Protein AF-A0A224XUK5-F1 (afdb_monomer)

Nearest PDB structures (foldseek):
  4b9q-assembly3_C  TM=8.052E-01  e=2.341E-01  Escherichia coli
  3idh-assembly1_A  TM=7.233E-01  e=1.700E-01  Homo sapiens
  3qic-assembly1_A  TM=5.876E-01  e=1.4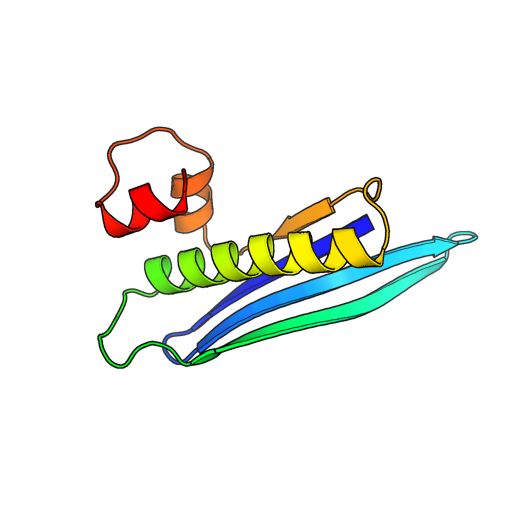03E-01  Homo sapiens
  3vey-assembly1_A  TM=5.971E-01  e=6.951E-01  Homo sapiens
  3cje-assembly1_A-2  TM=4.479E-01  e=3.230E+00  Jannaschia sp. CCS1

Structure (mmCIF, N/CA/C/O backbone):
data_AF-A0A224XUK5-F1
#
_entry.id   AF-A0A224XUK5-F1
#
loop_
_atom_site.group_PDB
_atom_site.id
_atom_site.type_symbol
_atom_site.label_atom_id
_atom_site.label_alt_id
_atom_site.label_comp_id
_atom_site.label_asym_id
_atom_site.label_entity_id
_atom_site.label_seq_id
_atom_site.pdbx_PDB_ins_code
_atom_site.Cartn_x
_atom_site.Cartn_y
_atom_site.Cartn_z
_atom_site.occupancy
_atom_site.B_iso_or_equiv
_atom_site.auth_seq_id
_atom_site.auth_comp_id
_atom_site.auth_asym_id
_atom_site.auth_atom_id
_atom_site.pdbx_PDB_model_num
ATOM 1 N N . SER A 1 1 ? -10.344 1.709 13.699 1.00 92.56 1 SER A N 1
ATOM 2 C CA . SER A 1 1 ? -9.240 2.125 12.810 1.00 92.56 1 SER A CA 1
ATOM 3 C C . SER A 1 1 ? -9.527 1.680 11.388 1.00 92.56 1 SER A C 1
ATOM 5 O O . SER A 1 1 ? -10.253 0.709 11.197 1.00 92.56 1 SER A O 1
ATOM 7 N N . LEU A 1 2 ? -8.969 2.372 10.398 1.00 94.94 2 LEU A N 1
ATOM 8 C CA . LEU A 1 2 ? -8.952 1.941 9.004 1.00 94.94 2 LEU A CA 1
ATOM 9 C C . LEU A 1 2 ? -7.611 1.281 8.688 1.00 94.94 2 LEU A C 1
ATOM 11 O O . LEU A 1 2 ? -6.560 1.810 9.039 1.00 94.94 2 LEU A O 1
ATOM 15 N N . HIS A 1 3 ? -7.655 0.132 8.025 1.00 96.62 3 HIS A N 1
ATOM 16 C CA . HIS A 1 3 ? -6.477 -0.605 7.581 1.00 96.62 3 HIS A CA 1
ATOM 17 C C . HIS A 1 3 ? -6.542 -0.758 6.065 1.00 96.62 3 HIS A C 1
ATOM 19 O O . HIS A 1 3 ? -7.449 -1.409 5.550 1.00 96.62 3 HIS A O 1
ATOM 25 N N . ILE A 1 4 ? -5.607 -0.126 5.361 1.00 97.94 4 ILE A N 1
ATOM 26 C CA . ILE A 1 4 ? -5.526 -0.126 3.905 1.00 97.94 4 ILE A CA 1
ATOM 27 C C . ILE A 1 4 ? -4.431 -1.088 3.483 1.00 97.94 4 ILE A C 1
ATOM 29 O O . ILE A 1 4 ? -3.270 -0.865 3.809 1.00 97.94 4 ILE A O 1
ATOM 33 N N . PHE A 1 5 ? -4.791 -2.125 2.740 1.00 98.25 5 PHE A N 1
ATOM 34 C CA . PHE A 1 5 ? -3.845 -3.099 2.204 1.00 98.25 5 PHE A CA 1
ATOM 35 C C . PHE A 1 5 ? -3.672 -2.855 0.713 1.00 98.25 5 PHE A C 1
ATOM 37 O O . PHE A 1 5 ? -4.663 -2.698 -0.002 1.00 98.25 5 PHE A O 1
ATOM 44 N N . CYS A 1 6 ? -2.423 -2.788 0.264 1.00 98.25 6 CYS A N 1
ATOM 45 C CA . CYS A 1 6 ? -2.053 -2.543 -1.124 1.00 98.25 6 CYS A CA 1
ATOM 46 C C . CYS A 1 6 ? -1.228 -3.719 -1.638 1.00 98.25 6 CYS A C 1
ATOM 48 O O . CYS A 1 6 ? -0.257 -4.100 -0.990 1.00 98.25 6 CYS A O 1
ATOM 50 N N . ASP A 1 7 ? -1.599 -4.243 -2.803 1.00 98.19 7 ASP A N 1
ATOM 51 C CA . ASP A 1 7 ? -0.932 -5.392 -3.415 1.00 98.19 7 ASP A CA 1
ATOM 52 C C . ASP A 1 7 ? -0.935 -5.277 -4.949 1.00 98.19 7 ASP A C 1
ATOM 54 O O . ASP A 1 7 ? -1.794 -4.615 -5.558 1.00 98.19 7 ASP A O 1
ATOM 58 N N . ALA A 1 8 ? 0.048 -5.906 -5.583 1.00 98.06 8 ALA A N 1
ATOM 59 C CA . ALA A 1 8 ? 0.186 -5.962 -7.021 1.00 98.06 8 ALA A CA 1
ATOM 60 C C . ALA A 1 8 ? 0.758 -7.293 -7.513 1.00 98.06 8 ALA A C 1
ATOM 62 O O . ALA A 1 8 ? 1.620 -7.925 -6.925 1.00 98.06 8 ALA A O 1
ATOM 63 N N . SER A 1 9 ? 0.330 -7.655 -8.714 1.00 96.56 9 SER A N 1
ATOM 64 C CA . SER A 1 9 ? 0.881 -8.739 -9.513 1.00 96.56 9 SER A CA 1
ATOM 65 C C . SER A 1 9 ? 1.232 -8.214 -10.901 1.00 96.56 9 SER A C 1
ATOM 67 O O . SER A 1 9 ? 0.854 -7.107 -11.286 1.00 96.56 9 SER A O 1
ATOM 69 N N . LYS A 1 10 ? 1.860 -9.054 -11.729 1.00 95.38 10 LYS A N 1
ATOM 70 C CA . LYS A 1 10 ? 2.114 -8.732 -13.145 1.00 95.38 10 LYS A CA 1
ATOM 71 C C . LYS A 1 10 ? 0.838 -8.458 -13.959 1.00 95.38 10 LYS A C 1
ATOM 73 O O . LYS A 1 10 ? 0.929 -7.894 -15.041 1.00 95.38 10 LYS A O 1
ATOM 78 N N . ARG A 1 11 ? -0.338 -8.878 -13.474 1.00 96.00 11 ARG A N 1
ATOM 79 C CA . ARG A 1 11 ? -1.614 -8.775 -14.207 1.00 96.00 11 ARG A CA 1
ATOM 80 C C . ARG A 1 11 ? -2.517 -7.654 -13.711 1.00 96.00 11 ARG A C 1
ATOM 82 O O . ARG A 1 11 ? -3.309 -7.129 -14.488 1.00 96.00 11 ARG A O 1
ATOM 89 N N . ALA A 1 12 ? -2.439 -7.305 -12.434 1.00 97.44 12 ALA A N 1
ATOM 90 C CA . ALA A 1 12 ? -3.322 -6.329 -11.811 1.00 97.44 12 ALA A CA 1
ATOM 91 C C . ALA A 1 12 ? -2.710 -5.787 -10.522 1.00 97.44 12 ALA A C 1
ATOM 93 O O . ALA A 1 12 ? -1.876 -6.443 -9.906 1.00 97.44 12 ALA A O 1
ATOM 94 N N . PHE A 1 13 ? -3.165 -4.613 -10.102 1.00 98.31 13 PHE A N 1
ATOM 95 C CA . PHE A 1 13 ? -2.765 -3.969 -8.856 1.00 98.31 13 PHE A CA 1
ATOM 96 C C . PHE A 1 13 ? -3.970 -3.291 -8.205 1.00 98.31 13 PHE A C 1
ATOM 98 O O . PHE A 1 13 ? -4.909 -2.876 -8.894 1.00 98.31 13 PHE A O 1
ATOM 105 N N . GLY A 1 14 ? -3.973 -3.162 -6.883 1.00 98.19 14 GLY A N 1
ATOM 106 C CA . GLY A 1 14 ? -5.127 -2.616 -6.183 1.00 98.19 14 GLY A CA 1
ATOM 107 C C . GLY A 1 14 ? -4.915 -2.386 -4.699 1.00 98.19 14 GLY A C 1
ATOM 108 O O . GLY A 1 14 ? -3.853 -2.648 -4.146 1.00 98.19 14 GLY A O 1
ATOM 109 N N . ALA A 1 15 ? -5.961 -1.872 -4.066 1.00 98.50 15 ALA A N 1
ATOM 110 C CA . ALA A 1 15 ? -6.002 -1.699 -2.629 1.00 98.50 15 ALA A CA 1
ATOM 111 C C . ALA A 1 15 ? -7.407 -1.943 -2.076 1.00 98.50 15 ALA A C 1
ATOM 113 O O . ALA A 1 15 ? -8.410 -1.756 -2.775 1.00 98.50 15 ALA A O 1
ATOM 114 N N . CYS A 1 16 ? -7.476 -2.317 -0.806 1.00 97.94 16 CYS A N 1
ATOM 115 C CA . CYS A 1 16 ? -8.716 -2.491 -0.062 1.00 97.94 16 CYS A CA 1
ATOM 116 C C . CYS A 1 16 ? -8.615 -1.864 1.329 1.00 97.94 16 CYS A C 1
ATOM 118 O O . CYS A 1 16 ? -7.521 -1.681 1.855 1.00 97.94 16 CYS A O 1
ATOM 120 N N . ILE A 1 17 ? -9.759 -1.503 1.906 1.00 97.06 17 ILE A N 1
ATOM 121 C CA . ILE A 1 17 ? -9.862 -0.859 3.214 1.00 97.06 17 ILE A CA 1
ATOM 122 C C . ILE A 1 17 ? -10.736 -1.710 4.121 1.00 97.06 17 ILE A C 1
ATOM 124 O O . ILE A 1 17 ? -11.917 -1.919 3.838 1.00 97.06 17 ILE A O 1
ATOM 128 N N . PHE A 1 18 ? -10.168 -2.124 5.247 1.00 96.62 18 PHE A N 1
ATOM 129 C CA . PHE A 1 18 ? -10.896 -2.743 6.341 1.00 96.62 18 PHE A CA 1
ATOM 130 C C . PHE A 1 18 ? -11.152 -1.733 7.454 1.00 96.62 18 PHE A C 1
ATOM 132 O O . PHE A 1 18 ? -10.232 -1.080 7.950 1.00 96.62 18 PHE A O 1
ATOM 139 N N . LEU A 1 19 ? -12.406 -1.640 7.884 1.00 94.25 19 LEU A N 1
ATOM 140 C CA . LEU A 1 19 ? -12.776 -1.008 9.138 1.00 94.25 19 LEU A CA 1
ATOM 141 C C . LEU A 1 19 ? -12.610 -2.031 10.263 1.00 94.25 19 LEU A C 1
ATOM 143 O O . LEU A 1 19 ? -13.304 -3.046 10.294 1.00 94.25 19 LEU A O 1
ATOM 147 N N . ARG A 1 20 ? -11.695 -1.744 11.188 1.00 94.88 20 ARG A N 1
ATOM 148 C CA . ARG A 1 20 ? -11.561 -2.451 12.462 1.00 94.88 20 ARG A CA 1
ATOM 149 C C . ARG A 1 20 ? -12.332 -1.694 13.532 1.00 94.88 20 ARG A C 1
ATOM 151 O O . ARG A 1 20 ? -11.971 -0.559 13.865 1.00 94.88 20 ARG A O 1
ATOM 158 N N . THR A 1 21 ? -13.348 -2.335 14.090 1.00 92.88 21 THR A N 1
ATOM 159 C CA . THR A 1 21 ? -14.099 -1.849 15.252 1.00 92.88 21 THR A CA 1
ATOM 160 C C . THR A 1 21 ? -13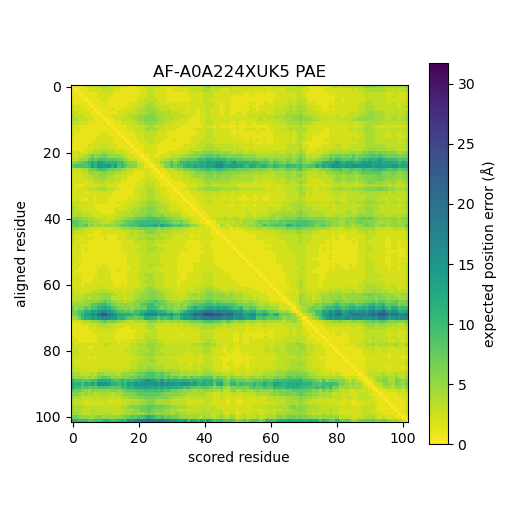.871 -2.771 16.434 1.00 92.88 21 THR A C 1
ATOM 162 O O . THR A 1 21 ? -13.839 -3.988 16.267 1.00 92.88 21 THR A O 1
ATOM 165 N N . GLU A 1 22 ? -13.741 -2.188 17.618 1.00 93.31 22 GLU A N 1
ATOM 166 C CA . GLU A 1 22 ? -13.559 -2.918 18.865 1.00 93.31 22 GLU A CA 1
ATOM 167 C C . GLU A 1 22 ? -14.642 -2.477 19.844 1.00 93.31 22 GLU A C 1
ATOM 169 O O . GLU A 1 22 ? -14.741 -1.296 20.172 1.00 93.31 22 GLU A O 1
ATOM 174 N N . VAL A 1 23 ? -15.505 -3.409 20.245 1.00 91.94 23 VAL A N 1
ATOM 175 C CA . VAL A 1 23 ? -16.633 -3.142 21.143 1.00 91.94 23 VAL A CA 1
ATOM 176 C C . VAL A 1 23 ? -16.674 -4.251 22.179 1.00 91.94 23 VAL A C 1
ATOM 178 O O . VAL A 1 23 ? -16.802 -5.412 21.815 1.00 91.94 23 VAL A O 1
ATOM 181 N N . LYS A 1 24 ? -16.587 -3.903 23.470 1.00 92.31 24 LYS A N 1
ATOM 182 C CA . LYS A 1 24 ? -16.654 -4.872 24.583 1.00 92.31 24 LYS A CA 1
ATOM 183 C C . LYS A 1 24 ? -15.683 -6.062 24.408 1.00 92.31 24 LYS A C 1
ATOM 185 O O . LYS A 1 24 ? -16.085 -7.205 24.578 1.00 92.31 24 LYS A O 1
ATOM 190 N N . ASN A 1 25 ? -14.425 -5.789 24.047 1.00 91.12 25 ASN A N 1
ATOM 191 C CA . ASN A 1 25 ? -13.389 -6.785 23.714 1.00 91.12 25 ASN A CA 1
ATOM 192 C C . ASN A 1 25 ? -13.642 -7.654 22.466 1.00 91.12 25 ASN A C 1
ATOM 194 O O . ASN A 1 25 ? -12.822 -8.516 22.156 1.00 91.12 25 ASN A O 1
ATOM 198 N N . GLU A 1 26 ? -14.707 -7.422 21.699 1.00 94.88 26 GLU A N 1
ATOM 199 C CA . GLU A 1 26 ? -14.882 -8.068 20.399 1.00 94.88 26 GLU A CA 1
ATOM 200 C C . GLU A 1 26 ? -14.295 -7.211 19.283 1.00 94.88 26 GLU A C 1
ATOM 202 O O . GLU A 1 26 ? -14.676 -6.053 19.088 1.00 94.88 26 GLU A O 1
ATOM 207 N N . ILE A 1 27 ? -13.396 -7.813 18.505 1.00 95.38 27 ILE A N 1
ATOM 208 C CA . ILE A 1 27 ? -12.844 -7.207 17.298 1.00 95.38 27 ILE A CA 1
ATOM 209 C C . ILE A 1 27 ? -13.676 -7.667 16.105 1.00 95.38 27 ILE A C 1
ATOM 211 O O . ILE A 1 27 ? -13.779 -8.860 15.825 1.00 95.38 27 ILE A O 1
ATOM 215 N N . LYS A 1 28 ? -14.220 -6.706 15.357 1.00 95.38 28 LYS A N 1
ATOM 216 C CA . LYS A 1 28 ? -14.870 -6.949 14.066 1.00 95.38 28 LYS A CA 1
ATOM 217 C C . LYS A 1 28 ? -14.101 -6.244 12.961 1.00 95.38 28 LYS A C 1
ATOM 219 O O . LYS A 1 28 ? -13.700 -5.088 13.103 1.00 95.38 28 LYS A O 1
ATOM 224 N N . LEU A 1 29 ? -13.905 -6.962 11.860 1.00 95.38 29 LEU A N 1
ATOM 225 C CA . LEU A 1 29 ? -13.294 -6.458 10.638 1.00 95.38 29 LEU A CA 1
ATOM 226 C C . LEU A 1 29 ? -14.351 -6.453 9.541 1.00 95.38 29 LEU A C 1
ATOM 228 O O . LEU A 1 29 ? -15.017 -7.458 9.312 1.00 95.38 29 LEU A O 1
ATOM 232 N N . SER A 1 30 ? -14.520 -5.322 8.869 1.00 94.62 30 SER A N 1
ATOM 233 C CA . SER A 1 30 ? -15.439 -5.186 7.737 1.00 94.62 30 SER A CA 1
ATOM 234 C C . SER A 1 30 ? -14.706 -4.589 6.550 1.00 94.62 30 SER A C 1
ATOM 236 O O . SER A 1 30 ? -14.087 -3.535 6.679 1.00 94.62 30 SER A O 1
ATOM 238 N N . LEU A 1 31 ? -14.775 -5.244 5.392 1.00 95.94 31 LEU A N 1
ATOM 239 C CA . LEU A 1 31 ? -14.305 -4.661 4.140 1.00 95.94 31 LEU A CA 1
ATOM 240 C C . LEU A 1 31 ? -15.290 -3.567 3.722 1.00 95.94 31 LEU A C 1
ATOM 242 O O . LEU A 1 31 ? -16.451 -3.860 3.453 1.00 95.94 31 LEU A O 1
ATOM 246 N N . ILE A 1 32 ? -14.832 -2.319 3.672 1.00 93.50 32 ILE A N 1
ATOM 247 C CA . ILE A 1 32 ? -15.705 -1.172 3.379 1.00 93.50 32 ILE A CA 1
ATOM 248 C C . ILE A 1 32 ? -15.513 -0.625 1.966 1.00 93.50 32 ILE A C 1
ATOM 250 O O . ILE A 1 32 ? -16.460 -0.126 1.369 1.00 93.50 32 ILE A O 1
ATOM 254 N N . LEU A 1 33 ? -14.300 -0.715 1.416 1.00 95.44 33 LEU A N 1
ATOM 255 C CA . LEU A 1 33 ? -13.968 -0.222 0.082 1.00 95.44 33 LEU A CA 1
ATOM 256 C C . LEU A 1 33 ? -12.858 -1.071 -0.530 1.00 95.44 33 LEU A C 1
ATOM 258 O O . LEU A 1 33 ? -11.919 -1.469 0.155 1.00 95.44 33 LEU A O 1
ATOM 262 N N . ALA A 1 34 ? -12.925 -1.289 -1.839 1.00 97.31 34 ALA A N 1
ATOM 263 C CA . ALA A 1 34 ? -11.861 -1.926 -2.603 1.00 97.31 34 ALA A CA 1
ATOM 264 C C . ALA A 1 34 ? -11.785 -1.336 -4.011 1.00 97.31 34 ALA A C 1
ATOM 266 O O . ALA A 1 34 ? -12.795 -0.938 -4.595 1.00 97.31 34 ALA A O 1
ATOM 267 N N . LYS A 1 35 ? -10.576 -1.277 -4.569 1.00 97.69 35 LYS A N 1
ATOM 268 C CA . LYS A 1 35 ? -10.352 -0.864 -5.953 1.00 97.69 35 LYS A CA 1
ATOM 269 C C . LYS A 1 35 ? -9.164 -1.606 -6.546 1.00 97.69 35 LYS A C 1
ATOM 271 O O . LYS A 1 35 ? -8.054 -1.504 -6.037 1.00 97.69 35 LYS A O 1
ATOM 276 N N . ALA A 1 36 ? -9.394 -2.260 -7.679 1.00 97.25 36 ALA A N 1
ATOM 277 C CA . ALA A 1 36 ? -8.359 -2.896 -8.485 1.00 97.25 36 ALA A CA 1
ATOM 278 C C . ALA A 1 36 ? -8.280 -2.263 -9.881 1.00 97.25 36 ALA A C 1
ATOM 280 O O . ALA A 1 36 ? -9.221 -1.612 -10.347 1.00 97.25 36 ALA A O 1
ATOM 281 N N . ARG A 1 37 ? -7.134 -2.433 -10.539 1.00 97.50 37 ARG A N 1
ATOM 282 C CA . ARG A 1 37 ? -6.869 -2.034 -11.922 1.00 97.50 37 ARG A CA 1
ATOM 283 C C . ARG A 1 37 ? -6.071 -3.131 -12.620 1.00 97.50 37 ARG A C 1
ATOM 285 O O . ARG A 1 37 ? -5.181 -3.724 -12.018 1.00 97.50 37 ARG A O 1
ATOM 292 N N . VAL A 1 38 ? -6.367 -3.363 -13.895 1.00 97.69 38 VAL A N 1
ATOM 293 C CA . VAL A 1 38 ? -5.557 -4.240 -14.754 1.00 97.69 38 VAL A CA 1
ATOM 294 C C . VAL A 1 38 ? -4.207 -3.568 -15.015 1.00 97.69 38 VAL A C 1
ATOM 296 O O . VAL A 1 38 ? -4.132 -2.339 -15.132 1.00 97.69 38 VAL A O 1
ATOM 299 N N . ALA A 1 39 ? -3.137 -4.361 -15.066 1.00 96.19 39 ALA A N 1
ATOM 300 C CA . ALA A 1 39 ? -1.808 -3.867 -15.392 1.00 96.19 39 ALA A CA 1
ATOM 301 C C . ALA A 1 39 ? -1.809 -3.221 -16.794 1.00 96.19 39 ALA A C 1
ATOM 303 O O . ALA A 1 39 ? -2.500 -3.706 -17.693 1.00 96.19 39 ALA A O 1
ATOM 304 N N . PRO A 1 40 ? -1.078 -2.111 -17.003 1.00 94.31 40 PRO A N 1
ATOM 305 C CA . PRO A 1 40 ? -1.027 -1.465 -18.310 1.00 94.31 40 PRO A CA 1
ATOM 306 C C . PRO A 1 40 ? -0.431 -2.391 -19.375 1.00 94.31 40 PRO A C 1
ATOM 308 O O . PRO A 1 40 ? 0.459 -3.182 -19.079 1.00 94.31 40 PRO A O 1
ATOM 311 N N . LEU A 1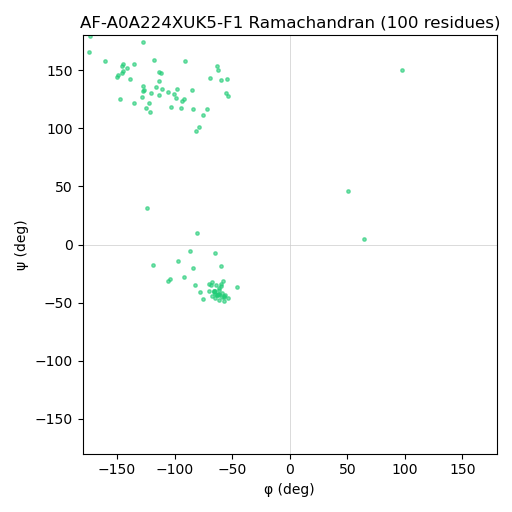 41 ? -0.856 -2.218 -20.632 1.00 92.81 41 LEU A N 1
ATOM 312 C CA . LEU A 1 41 ? -0.289 -2.951 -21.775 1.00 92.81 41 LEU A CA 1
ATOM 313 C C . LEU A 1 41 ? 1.216 -2.697 -21.937 1.00 92.81 41 LEU A C 1
ATOM 315 O O . LEU A 1 41 ? 1.965 -3.592 -22.312 1.00 92.81 41 LEU A O 1
ATOM 319 N N . LYS A 1 42 ? 1.664 -1.471 -21.638 1.00 92.75 42 LYS A N 1
ATOM 320 C CA . LYS A 1 42 ? 3.090 -1.172 -21.520 1.00 92.75 42 LYS A CA 1
ATOM 321 C C . LYS A 1 42 ? 3.594 -1.743 -20.201 1.00 92.75 42 LYS A C 1
ATOM 323 O O . LYS A 1 42 ? 3.240 -1.222 -19.142 1.00 92.75 42 LYS A O 1
ATOM 328 N N . GLU A 1 43 ? 4.436 -2.768 -20.289 1.00 90.31 43 GLU A N 1
ATOM 329 C CA . GLU A 1 43 ? 4.950 -3.459 -19.112 1.00 90.31 43 GLU A CA 1
ATOM 330 C C . GLU A 1 43 ? 5.631 -2.500 -18.131 1.00 90.31 43 GLU A C 1
ATOM 332 O O . GLU A 1 43 ? 6.485 -1.675 -18.475 1.00 90.31 43 GLU A O 1
ATOM 337 N N . LEU A 1 44 ? 5.229 -2.634 -16.872 1.00 95.19 44 LEU A N 1
ATOM 338 C CA . LEU A 1 44 ? 5.873 -2.018 -15.728 1.00 95.19 44 LEU A CA 1
ATOM 339 C C . LEU A 1 44 ? 6.514 -3.122 -14.895 1.00 95.19 44 LEU A C 1
ATOM 341 O O . LEU A 1 44 ? 5.992 -4.233 -14.807 1.00 95.19 44 LEU A O 1
ATOM 345 N N . SER A 1 45 ? 7.634 -2.805 -14.249 1.00 96.56 45 SER A N 1
ATOM 346 C CA . SER A 1 45 ? 8.223 -3.715 -13.272 1.00 96.56 45 SER A CA 1
ATOM 347 C C . SER A 1 45 ? 7.274 -3.922 -12.089 1.00 96.56 45 SER A C 1
ATOM 349 O O . SER A 1 45 ? 6.486 -3.032 -11.756 1.00 96.56 45 SER A O 1
ATOM 351 N N . LEU A 1 46 ? 7.386 -5.073 -11.421 1.00 97.19 46 LEU A N 1
ATOM 352 C CA . LEU A 1 46 ? 6.560 -5.389 -10.254 1.00 97.19 46 LEU A CA 1
ATOM 353 C C . LEU A 1 46 ? 6.629 -4.291 -9.170 1.00 97.19 46 LEU A C 1
ATOM 355 O O . LEU A 1 46 ? 5.564 -3.798 -8.810 1.00 97.19 46 LEU A O 1
ATOM 359 N N . PRO A 1 47 ? 7.807 -3.750 -8.787 1.00 96.94 47 PRO A N 1
ATOM 360 C CA . PRO A 1 47 ? 7.864 -2.647 -7.823 1.00 96.94 47 PRO A CA 1
ATOM 361 C C . PRO A 1 47 ? 7.106 -1.387 -8.260 1.00 96.94 47 PRO A C 1
ATOM 363 O O . PRO A 1 47 ? 6.503 -0.689 -7.449 1.00 96.94 47 PRO A O 1
ATOM 366 N N . ARG A 1 48 ? 7.085 -1.080 -9.565 1.00 97.12 48 ARG A N 1
ATOM 367 C CA . ARG A 1 48 ? 6.303 0.053 -10.085 1.00 97.12 48 ARG A CA 1
ATOM 368 C C . ARG A 1 48 ? 4.802 -0.217 -10.009 1.00 97.12 48 ARG A C 1
ATOM 370 O O . ARG A 1 48 ? 4.050 0.729 -9.796 1.00 97.12 48 ARG A O 1
ATOM 377 N N . LEU A 1 49 ? 4.364 -1.463 -10.186 1.00 98.19 49 LEU A N 1
ATOM 378 C CA . LEU A 1 49 ? 2.963 -1.854 -10.001 1.00 98.19 49 LEU A CA 1
ATOM 379 C C . LEU A 1 49 ? 2.566 -1.820 -8.519 1.00 98.19 49 LEU A C 1
ATOM 381 O O . LEU A 1 49 ? 1.498 -1.303 -8.204 1.00 98.19 49 LEU A O 1
ATOM 385 N N . GLU A 1 50 ? 3.439 -2.258 -7.615 1.00 98.19 50 GLU A N 1
ATOM 386 C CA . GLU A 1 50 ? 3.244 -2.153 -6.160 1.00 98.19 50 GLU A CA 1
ATOM 387 C C . GLU A 1 50 ? 3.146 -0.683 -5.716 1.00 98.19 50 GLU A C 1
ATOM 389 O O . GLU A 1 50 ? 2.229 -0.308 -4.986 1.00 98.19 50 GLU A O 1
ATOM 394 N N . LEU A 1 51 ? 3.997 0.207 -6.244 1.00 97.88 51 LEU A N 1
ATOM 395 C CA . LEU A 1 51 ? 3.889 1.650 -5.989 1.00 97.88 51 LEU A CA 1
ATOM 396 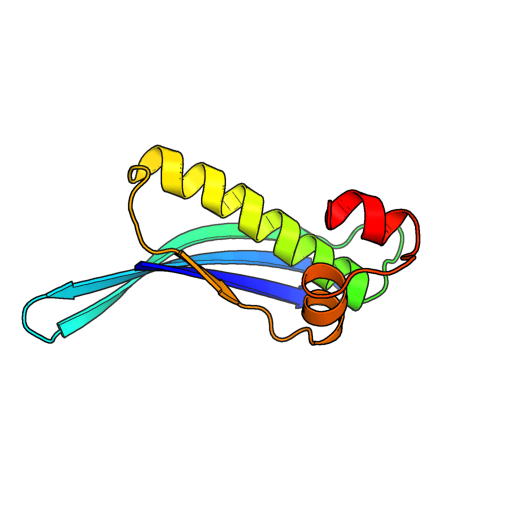C C . LEU A 1 51 ? 2.558 2.223 -6.503 1.00 97.88 51 LEU A C 1
ATOM 398 O O . LEU A 1 51 ? 1.949 3.096 -5.882 1.00 97.88 51 LEU A O 1
ATOM 402 N N . MET A 1 52 ? 2.077 1.726 -7.644 1.00 97.81 52 MET A N 1
ATOM 403 C CA . MET A 1 52 ? 0.768 2.105 -8.175 1.00 97.81 52 MET A CA 1
ATOM 404 C C . MET A 1 52 ? -0.382 1.582 -7.302 1.00 97.81 52 MET A C 1
ATOM 406 O O . MET A 1 52 ? -1.384 2.286 -7.162 1.00 97.81 52 MET A O 1
ATOM 410 N N . ALA A 1 53 ? -0.247 0.400 -6.693 1.00 98.25 53 ALA A N 1
ATOM 411 C CA . ALA A 1 53 ? -1.187 -0.119 -5.700 1.00 98.25 53 ALA A CA 1
ATOM 412 C C . ALA A 1 53 ? -1.252 0.796 -4.471 1.00 98.25 53 ALA A C 1
ATOM 414 O O . ALA A 1 53 ? -2.342 1.222 -4.090 1.00 98.25 53 ALA A O 1
ATOM 415 N N . ALA A 1 54 ? -0.097 1.194 -3.927 1.00 97.94 54 ALA A N 1
ATOM 416 C CA . ALA A 1 54 ? -0.012 2.140 -2.813 1.00 97.94 54 ALA A CA 1
ATOM 417 C C . ALA A 1 54 ? -0.695 3.481 -3.143 1.00 97.94 54 ALA A C 1
ATOM 419 O O . ALA A 1 54 ? -1.508 3.987 -2.365 1.00 97.94 54 ALA A O 1
ATOM 420 N N . LEU A 1 55 ? -0.463 4.015 -4.348 1.00 97.12 55 LEU A N 1
ATOM 421 C CA . LEU A 1 55 ? -1.130 5.230 -4.822 1.00 97.12 55 LEU A CA 1
ATOM 422 C C . LEU A 1 55 ? -2.658 5.066 -4.915 1.00 97.12 55 LEU A C 1
ATOM 424 O O . LEU A 1 55 ? -3.408 5.994 -4.597 1.00 97.12 55 LEU A O 1
ATOM 428 N N . VAL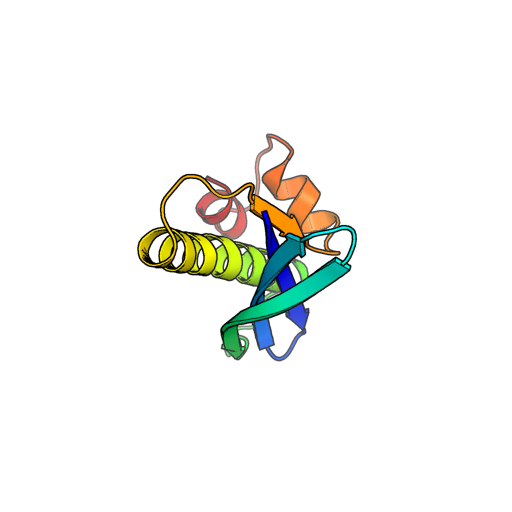 A 1 56 ? -3.142 3.899 -5.357 1.00 97.75 56 VAL A N 1
ATOM 429 C CA . VAL A 1 56 ? -4.578 3.575 -5.334 1.00 97.75 56 VAL A CA 1
ATOM 430 C C . VAL A 1 56 ? -5.092 3.536 -3.896 1.00 97.75 56 VAL A C 1
ATOM 432 O O . VAL A 1 56 ? -6.142 4.122 -3.642 1.00 97.75 56 VAL A O 1
ATOM 435 N N . GLY A 1 57 ? -4.349 2.932 -2.967 1.00 97.38 57 GLY A N 1
ATOM 436 C CA . GLY A 1 57 ? -4.684 2.871 -1.544 1.00 97.38 57 GLY A CA 1
ATOM 437 C C . GLY A 1 57 ? -4.862 4.246 -0.907 1.00 97.38 57 GLY A C 1
ATOM 438 O O . GLY A 1 57 ? -5.896 4.501 -0.294 1.00 97.38 57 GLY A O 1
ATOM 439 N N . VAL A 1 58 ? -3.925 5.175 -1.119 1.00 95.88 58 VAL A N 1
ATOM 440 C CA . VAL A 1 58 ? -4.023 6.554 -0.595 1.00 95.88 58 VAL A CA 1
ATOM 441 C C . VAL A 1 58 ? -5.248 7.281 -1.156 1.00 95.88 58 VAL A C 1
ATOM 443 O O . VAL A 1 58 ? -5.989 7.935 -0.418 1.00 95.88 58 VAL A O 1
ATOM 446 N N . ARG A 1 59 ? -5.512 7.143 -2.460 1.00 95.75 59 ARG A N 1
ATOM 447 C CA . ARG A 1 59 ? -6.691 7.751 -3.101 1.00 95.75 59 ARG A CA 1
ATOM 448 C C . ARG A 1 59 ? -7.998 7.147 -2.589 1.00 95.75 59 ARG A C 1
ATOM 450 O O . ARG A 1 59 ? -8.950 7.885 -2.348 1.00 95.75 59 ARG A O 1
ATOM 457 N N . LEU A 1 60 ? -8.034 5.829 -2.405 1.00 95.50 60 LEU A N 1
ATOM 458 C CA . LEU A 1 60 ? -9.185 5.116 -1.858 1.00 95.50 60 LEU A CA 1
ATOM 459 C C . LEU A 1 60 ? -9.440 5.524 -0.403 1.00 95.50 60 LEU A C 1
ATOM 461 O O . LEU A 1 60 ? -10.585 5.739 -0.022 1.00 95.50 60 LEU A O 1
ATOM 465 N N . CYS A 1 61 ? -8.380 5.702 0.388 1.00 94.81 61 CYS A N 1
ATOM 466 C CA . CYS A 1 61 ? -8.473 6.172 1.766 1.00 94.81 61 CYS A CA 1
ATOM 467 C C . CYS A 1 61 ? -9.038 7.590 1.852 1.00 94.81 61 CYS A C 1
ATOM 469 O O . CYS A 1 61 ? -9.902 7.846 2.685 1.00 94.81 61 CYS A O 1
ATOM 471 N N . ARG A 1 62 ? -8.596 8.506 0.977 1.00 92.88 62 ARG A N 1
ATOM 472 C CA . ARG A 1 62 ? -9.156 9.866 0.902 1.00 92.88 62 ARG A CA 1
ATOM 473 C C . ARG A 1 62 ? -10.666 9.842 0.667 1.00 92.88 62 ARG A C 1
ATOM 475 O O . ARG A 1 62 ? -11.382 10.571 1.341 1.00 92.88 62 ARG A O 1
ATOM 482 N N . LEU A 1 63 ? -11.137 8.979 -0.2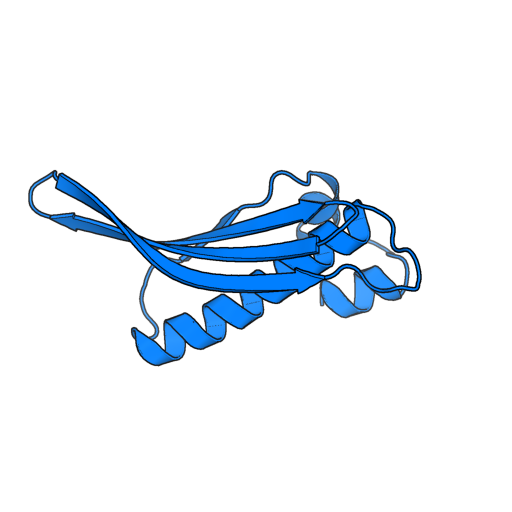35 1.00 90.25 63 LEU A N 1
ATOM 483 C CA . LEU A 1 63 ? -12.567 8.779 -0.475 1.00 90.25 63 LEU A CA 1
ATOM 484 C C . LEU A 1 63 ? -13.272 8.190 0.759 1.00 90.25 63 LEU A C 1
ATOM 486 O O . LEU A 1 63 ? -14.305 8.699 1.177 1.00 90.25 63 LEU A O 1
ATOM 490 N N . GLY A 1 64 ? -12.696 7.156 1.380 1.00 87.06 64 GLY A N 1
ATOM 491 C CA . GLY A 1 64 ? -13.271 6.522 2.570 1.00 87.06 64 GLY A CA 1
ATOM 492 C C . GLY A 1 64 ? -13.405 7.472 3.764 1.00 87.06 64 GLY A C 1
ATOM 493 O O . GLY A 1 64 ? -14.445 7.490 4.418 1.00 87.06 64 GLY A O 1
ATOM 494 N N . LEU A 1 65 ? -12.391 8.304 4.019 1.00 88.50 65 LEU A N 1
ATOM 495 C CA . LEU A 1 65 ? -12.405 9.296 5.100 1.00 88.50 65 LEU A CA 1
ATOM 496 C C . LEU A 1 65 ? -13.422 10.419 4.860 1.00 88.50 65 LEU A C 1
ATOM 498 O O . LEU A 1 65 ? -14.004 10.917 5.820 1.00 88.50 65 LEU A O 1
ATOM 502 N N . GLN A 1 66 ? -13.682 10.793 3.601 1.00 85.75 66 GLN A N 1
ATOM 503 C CA . GLN A 1 66 ? -14.758 11.737 3.276 1.00 85.75 66 GLN A CA 1
ATOM 504 C C . GLN A 1 66 ? -16.141 11.178 3.640 1.00 85.75 66 GLN A C 1
ATOM 506 O O . GLN A 1 66 ? -17.000 11.936 4.077 1.00 85.75 66 GLN A O 1
ATOM 511 N N . CYS A 1 67 ? -16.352 9.866 3.503 1.00 81.69 67 CYS A N 1
ATOM 512 C CA . CYS A 1 67 ? -17.627 9.225 3.834 1.00 81.69 67 CYS A CA 1
ATOM 513 C C . CYS A 1 67 ? -17.793 8.916 5.333 1.00 81.69 67 CYS A C 1
ATOM 515 O O . CYS A 1 67 ? -18.910 8.962 5.838 1.00 81.69 67 CYS A O 1
ATOM 517 N N . LEU A 1 68 ? -16.708 8.567 6.034 1.00 79.50 68 LEU A N 1
ATOM 518 C CA . LEU A 1 68 ? -16.738 8.100 7.431 1.00 79.50 68 LEU A CA 1
ATOM 519 C C . LEU A 1 68 ? -16.450 9.192 8.475 1.00 79.50 68 LEU A C 1
ATOM 521 O O . LEU A 1 68 ? -16.689 8.971 9.660 1.00 79.50 68 LEU A O 1
ATOM 525 N N . GLY A 1 69 ? -15.928 10.347 8.055 1.00 74.19 69 GLY A N 1
ATOM 526 C CA . GLY A 1 69 ? -15.454 11.409 8.943 1.00 74.19 69 GLY A CA 1
ATOM 527 C C . GLY A 1 69 ? -13.935 11.371 9.160 1.00 74.19 69 GLY A C 1
ATOM 528 O O . GLY A 1 69 ? -13.287 10.325 9.119 1.00 74.19 69 GLY A O 1
ATOM 529 N N . SER A 1 70 ? -13.340 12.543 9.390 1.00 70.00 70 SER A N 1
ATOM 530 C CA . SER A 1 70 ? -11.894 12.795 9.276 1.00 70.00 70 SER A CA 1
ATOM 531 C C . SER A 1 70 ? -11.023 12.369 10.471 1.00 70.00 70 SER A C 1
ATOM 533 O O . SER A 1 70 ? -9.841 12.700 10.497 1.00 70.00 70 SER A O 1
ATOM 535 N N . CYS A 1 71 ? -11.551 11.633 11.454 1.00 77.62 71 CYS A N 1
ATOM 536 C CA . CYS A 1 71 ? -10.856 11.362 12.726 1.00 77.62 71 CYS A CA 1
ATOM 537 C C . CYS A 1 71 ? -10.698 9.869 13.066 1.00 77.62 71 CYS A C 1
ATOM 539 O O . CYS A 1 71 ? -10.688 9.499 14.238 1.00 77.62 71 CYS A O 1
ATOM 541 N N . VAL A 1 72 ? -10.562 8.988 12.068 1.00 87.94 72 VAL A N 1
ATOM 542 C CA . VAL A 1 72 ? -10.318 7.555 12.312 1.00 87.94 72 VAL A CA 1
ATOM 543 C C . VAL A 1 72 ? -8.821 7.231 12.174 1.00 87.94 72 VAL A C 1
ATOM 545 O O . VAL A 1 72 ? -8.248 7.500 11.115 1.00 87.94 72 VAL A O 1
ATOM 548 N N . PRO A 1 73 ? -8.175 6.604 13.183 1.00 92.50 73 PRO A N 1
ATOM 549 C CA . PRO A 1 73 ? -6.796 6.132 13.061 1.00 92.50 73 PRO A CA 1
ATOM 550 C C . PRO A 1 73 ? -6.637 5.238 11.834 1.00 92.50 73 PRO A C 1
ATOM 552 O O . PRO A 1 73 ? -7.414 4.295 11.661 1.00 92.50 73 PRO A O 1
ATOM 555 N N . THR A 1 74 ? -5.661 5.548 10.987 1.00 94.56 74 THR A N 1
ATOM 556 C CA . THR A 1 74 ? -5.529 4.982 9.643 1.00 94.56 74 THR A CA 1
ATOM 557 C C . THR A 1 74 ? -4.131 4.406 9.444 1.00 94.56 74 THR A C 1
ATOM 559 O O . THR A 1 74 ? -3.143 5.070 9.743 1.00 94.56 74 THR A O 1
ATOM 562 N N . PHE A 1 75 ? -4.056 3.183 8.920 1.00 96.62 75 PHE A N 1
ATOM 563 C CA . PHE A 1 75 ? -2.817 2.436 8.711 1.00 96.62 75 PHE A CA 1
ATOM 564 C C . PHE A 1 75 ? -2.723 1.949 7.264 1.00 96.62 75 PHE A C 1
ATOM 566 O O . PHE A 1 75 ? -3.705 1.431 6.731 1.00 96.62 75 PHE A O 1
ATOM 573 N N . PHE A 1 76 ? -1.545 2.072 6.652 1.00 97.50 76 PHE A N 1
ATOM 574 C CA . PHE A 1 76 ? -1.260 1.590 5.299 1.00 97.50 76 PHE A CA 1
ATOM 575 C C . PHE A 1 76 ? -0.291 0.408 5.347 1.00 97.50 76 PHE A C 1
ATOM 577 O O . PHE A 1 76 ? 0.726 0.470 6.033 1.00 97.50 76 PHE A O 1
ATOM 584 N N . TRP A 1 77 ? -0.610 -0.644 4.597 1.00 98.00 77 TRP A N 1
ATOM 585 C CA . TRP A 1 77 ? 0.117 -1.908 4.560 1.00 98.00 77 TRP A CA 1
ATOM 586 C C . TRP A 1 77 ? 0.488 -2.261 3.119 1.00 98.00 77 TRP A C 1
ATOM 588 O O . TRP A 1 77 ? -0.350 -2.202 2.216 1.00 98.00 77 TRP A O 1
ATOM 598 N N . THR A 1 78 ? 1.743 -2.650 2.925 1.00 97.38 78 THR A N 1
ATOM 599 C CA . THR A 1 78 ? 2.272 -3.276 1.710 1.00 97.38 78 THR A CA 1
ATOM 600 C C . THR A 1 78 ? 3.405 -4.211 2.125 1.00 97.38 78 THR A C 1
ATOM 602 O O . THR A 1 78 ? 4.117 -3.931 3.089 1.00 97.38 78 THR A O 1
ATOM 605 N N . ASP A 1 79 ? 3.553 -5.327 1.424 1.00 96.00 79 ASP A N 1
ATOM 606 C CA . ASP A 1 79 ? 4.642 -6.296 1.573 1.00 96.00 79 ASP A CA 1
ATOM 607 C C . ASP A 1 79 ? 5.878 -5.933 0.727 1.00 96.00 79 ASP A C 1
ATOM 609 O O . ASP A 1 79 ? 6.942 -6.540 0.865 1.00 96.00 79 ASP A O 1
ATOM 613 N N . SER A 1 80 ? 5.779 -4.889 -0.101 1.00 97.06 80 SER A N 1
ATOM 614 C CA . SER A 1 80 ? 6.884 -4.405 -0.919 1.00 97.06 80 SER A CA 1
ATOM 615 C C . SER A 1 80 ? 7.873 -3.560 -0.120 1.00 97.06 80 SER A C 1
ATOM 617 O O . SER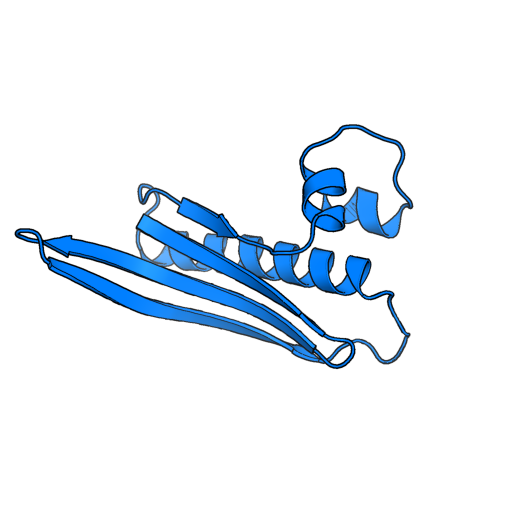 A 1 80 ? 7.696 -2.353 0.078 1.00 97.06 80 SER A O 1
ATOM 619 N N . LEU A 1 81 ? 8.993 -4.176 0.264 1.00 96.69 81 LEU A N 1
ATOM 620 C CA . LEU A 1 81 ? 10.125 -3.467 0.871 1.00 96.69 81 LEU A CA 1
ATOM 621 C C . LEU A 1 81 ? 10.674 -2.356 -0.037 1.00 96.69 81 LEU A C 1
ATOM 623 O O . LEU A 1 81 ? 11.141 -1.333 0.458 1.00 96.69 81 LEU A O 1
ATOM 627 N N . VAL A 1 82 ? 10.594 -2.530 -1.361 1.00 96.25 82 VAL A N 1
ATOM 628 C CA . VAL A 1 82 ? 11.050 -1.523 -2.331 1.00 96.25 82 VAL A CA 1
ATOM 629 C C . VAL A 1 82 ? 10.160 -0.284 -2.278 1.00 96.25 82 VAL A C 1
ATOM 631 O O . VAL A 1 82 ? 10.671 0.833 -2.236 1.00 96.25 82 VAL A O 1
ATOM 634 N N . VAL A 1 83 ? 8.837 -0.463 -2.226 1.00 96.81 83 VAL A N 1
ATOM 635 C CA . VAL A 1 83 ? 7.895 0.655 -2.082 1.00 96.81 83 VAL A CA 1
ATOM 636 C C . VAL A 1 83 ? 8.076 1.349 -0.736 1.00 96.81 83 VAL A C 1
ATOM 638 O O . VAL A 1 83 ? 8.124 2.578 -0.701 1.00 96.81 83 VAL A O 1
ATOM 641 N N . LEU A 1 84 ? 8.244 0.592 0.355 1.00 95.88 84 LEU A N 1
ATOM 642 C CA . LEU A 1 84 ? 8.539 1.169 1.671 1.00 95.88 84 LEU A CA 1
ATOM 643 C C . LEU A 1 84 ? 9.835 1.987 1.651 1.00 95.88 84 LEU A C 1
ATOM 645 O O . LEU A 1 84 ? 9.859 3.091 2.188 1.00 95.88 84 LEU A O 1
ATOM 649 N N . ALA A 1 85 ? 10.884 1.498 0.986 1.00 95.38 85 ALA A N 1
ATOM 650 C CA . ALA A 1 85 ? 12.139 2.228 0.844 1.00 95.38 85 ALA A CA 1
ATOM 651 C C . ALA A 1 85 ? 11.985 3.506 0.005 1.00 95.38 85 ALA A C 1
ATOM 653 O O . ALA A 1 85 ? 12.564 4.528 0.362 1.00 95.38 85 ALA A O 1
ATOM 654 N N . TRP A 1 86 ? 11.204 3.475 -1.080 1.00 95.75 86 TRP A N 1
ATOM 655 C CA . TRP A 1 86 ? 10.942 4.668 -1.889 1.00 95.75 86 TRP A CA 1
ATOM 656 C C . TRP A 1 86 ? 10.145 5.728 -1.134 1.00 95.75 86 TRP A C 1
ATOM 658 O O . TRP A 1 86 ? 10.453 6.904 -1.280 1.00 95.75 86 TRP A O 1
ATOM 668 N N . ILE A 1 87 ? 9.144 5.322 -0.345 1.00 93.94 87 ILE A N 1
ATOM 669 C CA . ILE A 1 87 ? 8.277 6.239 0.412 1.00 93.94 87 ILE A CA 1
ATOM 670 C C . ILE A 1 87 ? 8.971 6.766 1.674 1.00 93.94 87 ILE A C 1
ATOM 672 O O . ILE A 1 87 ? 8.817 7.935 2.016 1.00 93.94 87 ILE A O 1
ATOM 676 N N . GLY A 1 88 ? 9.702 5.907 2.385 1.00 91.69 88 GLY A N 1
ATOM 677 C CA . GLY A 1 88 ? 10.288 6.228 3.686 1.00 91.69 88 GLY A CA 1
ATOM 678 C C . GLY A 1 88 ? 11.626 6.962 3.622 1.00 91.69 88 GLY A C 1
ATOM 679 O O . GLY A 1 88 ? 12.000 7.607 4.598 1.00 91.69 88 GLY A O 1
ATOM 680 N N . ASN A 1 89 ? 12.341 6.888 2.496 1.00 92.25 89 ASN A N 1
ATOM 681 C CA . ASN A 1 89 ? 13.673 7.473 2.362 1.00 92.25 89 ASN A CA 1
ATOM 682 C C . ASN A 1 89 ? 13.694 8.625 1.356 1.00 92.25 89 ASN A C 1
ATOM 684 O O . ASN A 1 89 ? 13.006 8.609 0.336 1.00 92.25 89 ASN A O 1
ATOM 688 N N . GLN A 1 90 ? 14.565 9.600 1.610 1.00 81.50 90 GLN A N 1
ATOM 689 C CA . GLN A 1 90 ? 14.890 10.636 0.636 1.00 81.50 90 GLN A CA 1
ATOM 690 C C . GLN A 1 90 ? 15.985 10.131 -0.309 1.00 81.50 90 GLN A C 1
ATOM 692 O O . GLN A 1 90 ? 16.986 9.570 0.135 1.00 81.50 90 GLN A O 1
ATOM 697 N N . GLY A 1 91 ? 15.802 10.324 -1.613 1.00 82.69 91 GLY A N 1
ATOM 698 C CA . GLY A 1 91 ? 16.770 9.904 -2.619 1.00 82.69 91 GLY A CA 1
ATOM 699 C C . GLY A 1 91 ? 16.391 10.358 -4.024 1.00 82.69 91 GLY A C 1
ATOM 700 O O . GLY A 1 91 ? 15.258 10.767 -4.277 1.00 82.69 91 GLY A O 1
ATOM 701 N N . HIS A 1 92 ? 17.348 10.272 -4.948 1.00 87.00 92 HIS A N 1
ATOM 702 C CA . HIS A 1 92 ? 17.103 10.512 -6.368 1.00 87.00 92 HIS A CA 1
ATOM 703 C C . HIS A 1 92 ? 16.506 9.260 -7.008 1.00 87.00 92 HIS A C 1
ATOM 705 O O . HIS A 1 92 ? 17.215 8.316 -7.365 1.00 87.00 92 HIS A O 1
ATOM 711 N N . TRP A 1 93 ? 15.183 9.248 -7.140 1.00 92.62 93 TRP A N 1
ATOM 712 C CA . TRP A 1 93 ? 14.465 8.158 -7.786 1.00 92.62 93 TRP A CA 1
ATOM 713 C C . TRP A 1 93 ? 14.279 8.418 -9.282 1.00 92.62 93 TRP A C 1
ATOM 715 O O . TRP A 1 93 ? 14.273 9.564 -9.723 1.00 92.62 93 TRP A O 1
ATOM 725 N N . PRO A 1 94 ? 14.062 7.374 -10.101 1.00 93.25 94 PRO A N 1
ATOM 726 C CA . PRO A 1 94 ? 13.604 7.578 -11.467 1.00 93.25 94 PRO A CA 1
ATOM 727 C C . PRO A 1 94 ? 12.321 8.417 -11.484 1.00 93.25 94 PRO A C 1
ATOM 729 O O . PRO A 1 94 ? 11.427 8.176 -10.673 1.00 93.25 94 PRO A O 1
ATOM 732 N N . VAL A 1 95 ? 12.177 9.304 -12.474 1.00 94.50 95 VAL A N 1
ATOM 733 C CA . VAL A 1 95 ? 11.047 10.252 -12.619 1.00 94.50 95 VAL A CA 1
ATOM 734 C C . VAL A 1 95 ? 9.669 9.609 -12.392 1.00 94.50 95 VAL A C 1
ATOM 736 O O . VAL A 1 95 ? 8.769 10.212 -11.814 1.00 94.50 95 VAL A O 1
ATOM 739 N N . PHE A 1 96 ? 9.479 8.353 -12.817 1.00 94.50 96 PHE A N 1
ATOM 740 C CA . PHE A 1 96 ? 8.236 7.616 -12.571 1.00 94.50 96 PHE A CA 1
ATOM 741 C C . PHE A 1 96 ? 7.904 7.473 -11.075 1.00 94.50 96 PHE A C 1
ATOM 743 O O . PHE A 1 96 ? 6.744 7.638 -10.697 1.00 94.50 96 PHE A O 1
ATOM 750 N N . VAL A 1 97 ? 8.896 7.114 -10.261 1.00 95.38 97 VAL A N 1
ATOM 751 C CA . VAL A 1 97 ? 8.765 6.895 -8.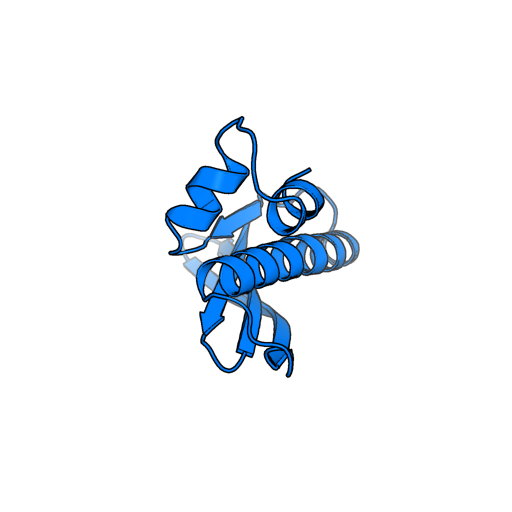816 1.00 95.38 97 VAL A CA 1
ATOM 752 C C . VAL A 1 97 ? 8.660 8.237 -8.101 1.00 95.38 97 VAL A C 1
ATOM 754 O O . VAL A 1 97 ? 7.740 8.432 -7.314 1.00 95.38 97 VAL A O 1
ATOM 757 N N . GLU A 1 98 ? 9.530 9.185 -8.449 1.00 93.50 98 GLU A N 1
ATOM 758 C CA . GLU A 1 98 ? 9.585 10.510 -7.823 1.00 93.50 98 GLU A CA 1
ATOM 759 C C . GLU A 1 98 ? 8.240 11.251 -7.913 1.00 93.50 98 GLU A C 1
ATOM 76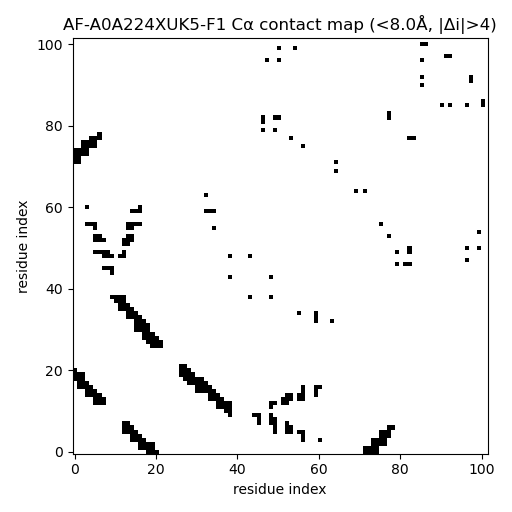1 O O . GLU A 1 98 ? 7.708 11.706 -6.903 1.00 93.50 98 GLU A O 1
ATOM 766 N N . ASN A 1 99 ? 7.604 11.235 -9.089 1.00 93.81 99 ASN A N 1
ATOM 767 C CA . ASN A 1 99 ? 6.290 11.849 -9.314 1.00 93.81 99 ASN A CA 1
ATOM 768 C C . ASN A 1 99 ? 5.123 11.203 -8.535 1.00 93.81 99 ASN A C 1
ATOM 770 O O . ASN A 1 99 ? 3.992 11.673 -8.646 1.00 93.81 99 ASN A O 1
ATOM 774 N N . ARG A 1 100 ? 5.339 10.077 -7.842 1.00 93.38 100 ARG A N 1
ATOM 775 C CA . ARG A 1 100 ? 4.293 9.314 -7.130 1.00 93.38 100 ARG A CA 1
ATOM 776 C C . ARG A 1 100 ? 4.514 9.215 -5.627 1.00 93.38 100 ARG A C 1
ATOM 778 O O . ARG A 1 100 ? 3.576 8.849 -4.926 1.00 93.38 100 ARG A O 1
ATOM 785 N N . VAL A 1 101 ? 5.733 9.478 -5.166 1.00 89.62 101 VAL A N 1
ATOM 786 C CA . VAL A 1 101 ? 6.088 9.495 -3.743 1.00 89.62 101 VAL A CA 1
ATOM 787 C C . VAL A 1 101 ? 5.935 10.898 -3.144 1.00 89.62 101 VAL A C 1
ATOM 789 O O . VAL A 1 101 ? 5.658 11.015 -1.954 1.00 89.62 101 VAL A O 1
ATOM 792 N N . ARG A 1 102 ? 6.091 11.945 -3.961 1.00 74.19 102 ARG A N 1
ATOM 793 C CA . ARG A 1 102 ? 5.855 13.342 -3.575 1.00 74.19 102 ARG A CA 1
ATOM 794 C C . ARG A 1 102 ? 4.367 13.659 -3.423 1.00 74.19 102 ARG A C 1
ATOM 796 O O . ARG A 1 102 ? 4.042 14.427 -2.493 1.00 74.19 102 ARG A O 1
#

Radius of gyration: 14.84 Å; Cα contacts (8 Å, |Δi|>4): 169; chains: 1; bounding box: 35×22×46 Å

Organism: NCBI:txid156445

InterPro domains:
  IPR008042 Retrotransposon Pao-like, RNAseH-like domain [PF05380] (2-80)

Sequence (102 aa):
SLHIFCDASKRAFGACIFLRTEVKNEIKLSLILAKARVAPLKELSLPRLELMAALVGVRLCRLGLQCLGSCVPTFFWTDSLVVLAWIGNQGHWPVFVENRVR

Mean predicted aligned error: 3.67 Å

Foldseek 3Di:
DKEKEWADDQFKTWIWIWDWDADPNDTDIDTDDIDMDTADPPGDDRVLRSLVRQLRRVVRVVVVCVVVPPDDDYYYDDPDPVNVCLQVDDDDDDPSSVVRSD

Secondary structure (DSSP, 8-state):
-EEEEEEE-SSEEEEEEEEEEEETTEEEEEEEEEEEEEPPSS---HHHHHHHHHHHHHHHHHHHHHHH-TTS-EEEE-S-HHHHHHHHS-----HHHHHHH-

Solvent-accessible surface area (backbone atoms only — not comparable to full-atom values): 5881 Å² total; per-residue (Å²): 68,40,41,31,44,25,46,53,50,90,63,30,25,19,18,37,33,31,42,44,47,77,57,97,91,43,78,45,80,42,84,76,48,72,51,76,43,72,48,62,90,70,83,68,57,62,64,58,35,35,44,50,3,45,53,45,30,56,54,50,47,56,55,50,34,70,76,74,47,89,82,62,58,73,47,83,43,66,88,50,63,66,44,50,50,58,64,76,46,90,75,95,55,60,69,78,55,44,78,68,65,114

pLDDT: mean 93.75, std 5.55, range [70.0, 98.5]